Protein 7C78 (pdb70)

Secondary structure (DSSP, 8-state):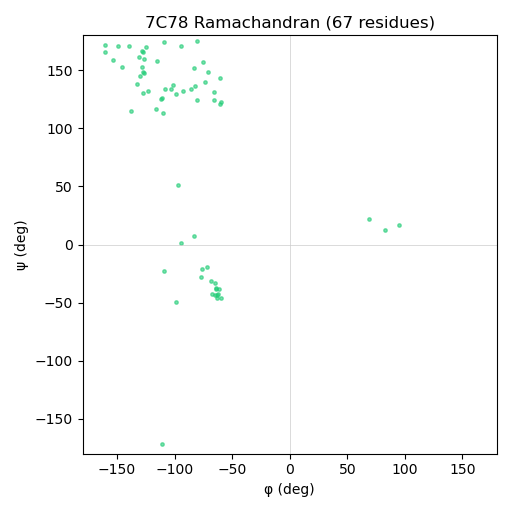
----EEEEEEEESSTT-----EEEEESSHHHHHHHHHHT--SSSPEEEEE-TT--EEEEE-TTS--EE-

Structure (mmCIF, N/CA/C/O backbone):
data_7C78
#
_entry.id   7C78
#
_cell.length_a   47.899
_cell.length_b   57.806
_cell.length_c   27.299
_cell.angle_alpha   90.000
_cell.angle_beta   90.000
_cell.angle_gamma   90.000
#
_symmetry.space_group_name_H-M   'P 21 21 21'
#
loop_
_entity.id
_entity.type
_entity.pdbx_description
1 polymer AcrIF9
2 water water
#
loop_
_atom_site.group_PDB
_atom_site.id
_atom_site.type_symbol
_atom_site.label_atom_id
_atom_site.label_alt_id
_atom_site.label_comp_id
_atom_site.label_asym_id
_atom_site.label_entity_id
_atom_site.label_seq_id
_atom_site.pdbx_PDB_ins_code
_atom_site.Cartn_x
_atom_site.Cartn_y
_atom_site.Cartn_z
_atom_site.occupancy
_atom_site.B_iso_or_equiv
_atom_site.auth_seq_id
_atom_site.auth_comp_id
_atom_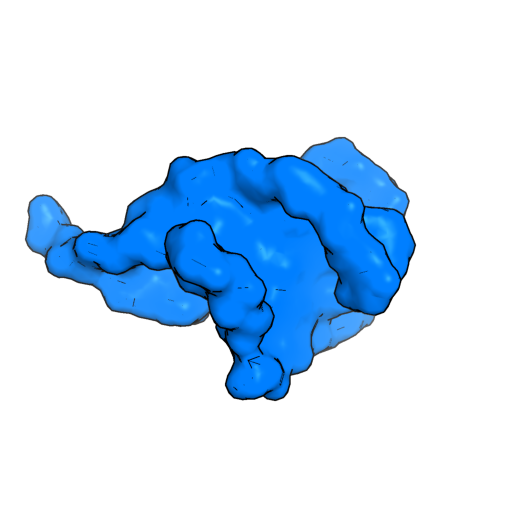site.auth_asym_id
_atom_site.auth_atom_id
_atom_site.pdbx_PDB_model_num
ATOM 1 N N . GLY A 1 1 ? 9.36755 18.11866 12.62997 1.000 41.15923 -1 GLY A N 1
ATOM 2 C CA . GLY A 1 1 ? 9.02732 18.47821 11.26508 1.000 37.63085 -1 GLY A CA 1
ATOM 3 C C . GLY A 1 1 ? 9.77197 17.65322 10.23277 1.000 41.23053 -1 GLY A C 1
ATOM 4 O O . GLY A 1 1 ? 9.80953 16.42583 10.31759 1.000 43.27630 -1 GLY A O 1
ATOM 5 N N . SER A 1 2 ? 10.36703 18.32791 9.25359 1.000 40.58885 0 SER A N 1
ATOM 6 C CA . SER A 1 2 ? 11.12209 17.64271 8.21711 1.000 34.33361 0 SER A CA 1
ATOM 7 C C . SER A 1 2 ? 12.53642 17.33785 8.69562 1.000 33.23667 0 SER A C 1
ATOM 8 O O . SER A 1 2 ? 13.09783 18.04373 9.53859 1.000 37.90071 0 SER A O 1
ATOM 11 N N . MET A 1 3 ? 13.10828 16.26717 8.15118 1.000 34.65349 1 MET A N 1
ATOM 12 C CA . MET A 1 3 ? 14.48030 15.90390 8.47830 1.000 30.14758 1 MET A CA 1
ATOM 13 C C . MET A 1 3 ? 15.43599 16.96863 7.95749 1.000 28.85740 1 MET A C 1
ATOM 14 O O . MET A 1 3 ? 15.35043 17.37793 6.79552 1.000 32.15978 1 MET A O 1
ATOM 19 N N . LYS A 1 4 ? 16.35175 17.41386 8.81529 1.000 27.74083 2 LYS A N 1
ATOM 20 C CA . LYS A 1 4 ? 17.21465 18.54185 8.50285 1.000 27.06761 2 LYS A CA 1
ATOM 21 C C . LYS A 1 4 ? 18.67786 18.16997 8.68645 1.000 28.98356 2 LYS A C 1
ATOM 22 O O . LYS A 1 4 ? 19.03265 17.36702 9.55306 1.000 27.58950 2 LYS A O 1
ATOM 28 N N . ALA A 1 5 ? 19.52145 18.77242 7.85621 1.000 26.72742 3 ALA A N 1
ATOM 29 C CA . ALA A 1 5 ? 20.96423 18.61084 7.90651 1.000 24.26969 3 ALA A CA 1
ATOM 30 C C . ALA A 1 5 ? 21.62030 19.93655 8.27142 1.000 28.89516 3 ALA A C 1
ATOM 31 O O . ALA A 1 5 ? 21.04318 21.01564 8.09169 1.000 25.10686 3 ALA A O 1
ATOM 33 N N . ALA A 1 6 ? 22.84353 19.84083 8.78669 1.000 25.03330 4 ALA A N 1
ATOM 34 C CA . ALA A 1 6 ? 23.59259 21.00856 9.22556 1.000 23.33584 4 ALA A CA 1
ATOM 35 C C . ALA A 1 6 ? 24.33782 21.63070 8.05108 1.000 21.68581 4 ALA A C 1
ATOM 36 O O . ALA A 1 6 ? 24.98761 20.92431 7.27335 1.000 23.16144 4 ALA A O 1
ATOM 38 N N . TYR A 1 7 ? 24.23994 22.95239 7.93194 1.000 23.56509 5 TYR A N 1
ATOM 39 C CA . TYR A 1 7 ? 24.95892 23.72353 6.93010 1.000 20.91529 5 TYR A CA 1
ATOM 40 C C . TYR A 1 7 ? 25.68822 24.86435 7.62402 1.000 21.59060 5 TYR A C 1
ATOM 41 O O . TYR A 1 7 ? 25.27376 25.32125 8.69050 1.000 24.64361 5 TYR A O 1
ATOM 50 N N . ILE A 1 8 ? 26.78415 25.31938 7.02489 1.000 19.92683 6 ILE A N 1
ATOM 51 C CA . ILE A 1 8 ? 27.52271 26.47722 7.51375 1.000 20.36517 6 ILE A CA 1
ATOM 52 C C . ILE A 1 8 ? 27.34912 27.58935 6.49466 1.000 21.51160 6 ILE A C 1
ATOM 53 O O . ILE A 1 8 ? 27.63490 27.39746 5.30724 1.000 20.05175 6 ILE A O 1
ATOM 58 N N . ILE A 1 9 ? 26.87427 28.74663 6.94224 1.000 21.89371 7 ILE A N 1
ATOM 59 C CA . ILE A 1 9 ? 26.72505 29.90990 6.07708 1.000 22.50798 7 ILE A CA 1
ATOM 60 C C . ILE A 1 9 ? 27.78694 30.93007 6.46215 1.000 23.25671 7 ILE A C 1
ATOM 61 O O . ILE A 1 9 ? 28.01497 31.18909 7.65255 1.000 23.82121 7 ILE A O 1
ATOM 66 N N . LYS A 1 10 ? 28.45816 31.47628 5.45109 1.000 18.82682 8 LYS A N 1
ATOM 67 C CA . LYS A 1 10 ? 29.52763 32.44297 5.62989 1.000 20.66814 8 LYS A CA 1
ATOM 68 C C . LYS A 1 10 ? 29.26738 33.64287 4.73428 1.000 20.16133 8 LYS A C 1
ATOM 69 O O . LYS A 1 10 ? 28.73934 33.50783 3.62802 1.000 21.34419 8 LYS A O 1
ATOM 75 N N . GLU A 1 11 ? 29.63695 34.81992 5.22785 1.000 21.11343 9 GLU A N 1
ATOM 76 C CA . GLU A 1 11 ? 29.58308 36.05750 4.46082 1.000 19.01642 9 GLU A CA 1
ATOM 77 C C . GLU A 1 11 ? 31.00423 36.57383 4.30336 1.000 21.96943 9 GLU A C 1
ATOM 78 O O . GLU A 1 11 ? 31.65788 36.90503 5.29772 1.000 19.51402 9 GLU A O 1
ATOM 84 N N . VAL A 1 12 ? 31.48565 36.63334 3.05960 1.000 21.37463 10 VAL A N 1
ATOM 85 C CA . VAL A 1 12 ? 32.86585 37.00146 2.77725 1.000 20.90537 10 VAL A CA 1
ATOM 86 C C . VAL A 1 12 ? 32.88948 38.14282 1.76766 1.000 22.80998 10 VAL A C 1
ATOM 87 O O . VAL A 1 12 ? 31.92073 38.38874 1.04907 1.000 19.82120 10 VAL A O 1
ATOM 91 N N . GLN A 1 13 ? 34.02230 38.85155 1.73218 1.000 21.57220 11 GLN A N 1
ATOM 92 C CA . GLN A 1 13 ? 34.15275 40.00362 0.84511 1.000 23.55612 11 GLN A CA 1
ATOM 93 C C . GLN A 1 13 ? 34.39266 39.59417 -0.60081 1.000 25.27406 11 GLN A C 1
ATOM 94 O O . GLN A 1 13 ? 34.03354 40.34013 -1.51946 1.000 25.79160 11 GLN A O 1
ATOM 100 N N . ASN A 1 14 ? 35.00316 38.43471 -0.82724 1.000 22.33537 12 ASN A N 1
ATOM 101 C CA . ASN A 1 14 ? 35.20076 37.94471 -2.18135 1.000 27.34486 12 ASN A CA 1
ATOM 102 C C . ASN A 1 14 ? 35.17621 36.42406 -2.16604 1.000 24.70602 12 ASN A C 1
ATOM 103 O O . ASN A 1 14 ? 35.18276 35.78860 -1.10776 1.000 24.25691 12 ASN A O 1
ATOM 108 N N . ILE A 1 15 ? 35.16010 35.84970 -3.36913 1.000 22.79797 13 ILE A N 1
ATOM 109 C CA . ILE A 1 15 ? 34.85226 34.42985 -3.52365 1.000 23.31163 13 ILE A CA 1
ATOM 110 C C . ILE A 1 15 ? 35.90449 33.56880 -2.83372 1.000 18.70167 13 ILE A C 1
ATOM 111 O O . ILE A 1 15 ? 35.57357 32.62372 -2.10696 1.000 19.01715 13 ILE A O 1
ATOM 116 N N . ASN A 1 16 ? 37.17689 33.87607 -3.04878 1.000 18.32545 14 ASN A N 1
ATOM 117 C CA . ASN A 1 16 ? 38.27544 33.03196 -2.56986 1.000 21.19598 14 ASN A CA 1
ATOM 118 C C . ASN A 1 16 ? 38.84845 33.53764 -1.25287 1.000 21.96831 14 ASN A C 1
ATOM 119 O O . ASN A 1 16 ? 40.05655 33.71893 -1.10652 1.000 25.16419 14 ASN A O 1
ATOM 124 N N . SER A 1 17 ? 37.98400 33.77145 -0.27403 1.000 23.59116 15 SER A N 1
ATOM 125 C CA . SER A 1 17 ? 38.41692 34.14623 1.06155 1.000 24.54658 15 SER A CA 1
ATOM 126 C C . SER A 1 17 ? 37.70599 33.26752 2.07903 1.000 24.69672 15 SER A C 1
ATOM 127 O O . SER A 1 17 ? 36.68178 32.64437 1.78826 1.000 21.19049 15 SER A O 1
ATOM 130 N N . GLU A 1 18 ? 38.26315 33.22757 3.28564 1.000 22.17455 16 GLU A N 1
ATOM 131 C CA . GLU A 1 18 ? 37.74952 32.37885 4.34831 1.000 23.33186 16 GLU A CA 1
ATOM 132 C C . GLU A 1 18 ? 37.50460 33.21387 5.59453 1.000 25.01330 16 GLU A C 1
ATOM 133 O O . GLU A 1 18 ? 38.37499 33.98450 6.01230 1.000 21.70509 16 GLU A O 1
ATOM 139 N N . ARG A 1 19 ? 36.31288 33.06603 6.16934 1.000 22.41924 17 ARG A N 1
ATOM 140 C CA . ARG A 1 19 ? 35.93841 33.69175 7.42919 1.000 23.52753 17 ARG A CA 1
ATOM 141 C C . ARG A 1 19 ? 35.14364 32.68112 8.24565 1.000 21.79980 17 ARG A C 1
ATOM 142 O O . ARG A 1 19 ? 34.76016 31.61628 7.75272 1.000 20.62610 17 ARG A O 1
ATOM 150 N N . GLU A 1 20 ? 34.89196 33.02092 9.50704 1.000 19.89292 18 GLU A N 1
ATOM 151 C CA . GLU A 1 20 ? 34.05109 32.17914 10.34567 1.000 19.38822 18 GLU A CA 1
ATOM 152 C C . GLU A 1 20 ? 32.59223 32.31560 9.92716 1.000 19.03133 18 GLU A C 1
ATOM 153 O O . GLU A 1 20 ? 32.11952 33.41162 9.61597 1.000 21.19851 18 GLU A O 1
ATOM 159 N N . GLY A 1 21 ? 31.87611 31.19100 9.91297 1.000 17.42999 19 GLY A N 1
ATOM 160 C CA . GLY A 1 21 ? 30.47149 31.16742 9.59026 1.000 22.05370 19 GLY A CA 1
ATOM 161 C C . GLY A 1 21 ? 29.60277 30.82655 10.78997 1.000 24.84300 19 GLY A C 1
ATOM 162 O O . GLY A 1 21 ? 30.05775 30.76798 11.93127 1.000 24.87801 19 GLY A O 1
ATOM 163 N N . THR A 1 22 ? 28.31864 30.61368 10.50483 1.000 21.96821 20 THR A N 1
ATOM 164 C CA . THR A 1 22 ? 27.35916 30.18498 11.51380 1.000 26.86997 20 THR A CA 1
ATOM 165 C C . THR A 1 22 ? 26.63543 28.94051 11.01968 1.000 25.34417 20 THR A C 1
ATOM 166 O O . THR A 1 22 ? 26.43596 28.75864 9.81571 1.000 23.34735 20 THR A O 1
ATOM 170 N N . GLN A 1 23 ? 26.24589 28.07896 11.95722 1.000 23.52345 21 GLN A N 1
ATOM 171 C CA . GLN A 1 23 ? 25.59236 26.82296 11.61095 1.000 23.20286 21 GLN A CA 1
ATOM 172 C C . GLN A 1 23 ? 24.07826 26.99121 11.60473 1.000 27.61594 21 GLN A C 1
ATOM 173 O O . GLN A 1 23 ? 23.49900 27.54941 12.54265 1.000 26.06123 21 GLN A O 1
ATOM 179 N N . ILE A 1 24 ? 23.44761 26.50762 10.53737 1.000 24.15571 22 ILE A N 1
ATOM 180 C CA . ILE A 1 24 ? 22.00153 26.46538 10.40346 1.000 26.01867 22 ILE A CA 1
ATOM 181 C C . ILE A 1 24 ? 21.59641 25.02369 10.11666 1.000 24.85089 22 ILE A C 1
ATOM 182 O O . ILE A 1 24 ? 22.43215 24.16064 9.84771 1.000 26.62114 22 ILE A O 1
ATOM 187 N N . GLU A 1 25 ? 20.29214 24.77454 10.16833 1.000 25.29500 23 GLU A N 1
ATOM 188 C CA . GLU A 1 25 ? 19.72374 23.48077 9.81842 1.000 30.36996 23 GLU A CA 1
ATOM 189 C C . GLU A 1 25 ? 18.70484 23.67779 8.70803 1.000 29.50940 23 GLU A C 1
ATOM 190 O O . GLU A 1 25 ? 17.85061 24.56623 8.79674 1.000 29.92950 23 GLU A O 1
ATOM 196 N N . ALA A 1 26 ? 18.79453 22.85264 7.66718 1.000 26.43465 24 ALA A N 1
ATOM 197 C CA . ALA A 1 26 ? 17.92349 22.99897 6.51012 1.000 29.26355 24 ALA A CA 1
ATOM 198 C C . ALA A 1 26 ? 17.59826 21.63284 5.92644 1.000 30.94896 24 ALA A C 1
ATOM 199 O O . ALA A 1 26 ? 18.37601 20.68503 6.05038 1.000 26.24665 24 ALA A O 1
ATOM 201 N N . THR A 1 27 ? 16.43582 21.54449 5.27920 1.000 27.81322 25 THR A N 1
ATOM 202 C CA . THR A 1 27 ? 16.00213 20.28997 4.676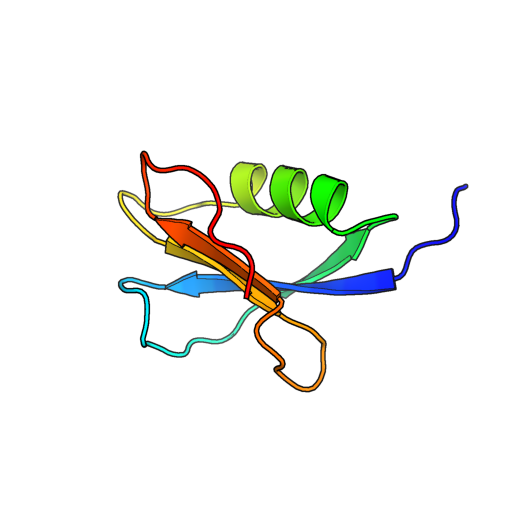89 1.000 33.30283 25 THR A CA 1
ATOM 203 C C . THR A 1 27 ? 16.72866 19.97729 3.37602 1.000 31.24765 25 THR A C 1
ATOM 204 O O . THR A 1 27 ? 16.77479 18.80947 2.97231 1.000 31.45548 25 THR A O 1
ATOM 208 N N . SER A 1 28 ? 17.29738 20.98397 2.71980 1.000 30.53573 26 SER A N 1
ATOM 209 C CA . SER A 1 28 ? 17.94263 20.79609 1.42852 1.000 28.44179 26 SER A CA 1
ATOM 210 C C . SER A 1 28 ? 18.88841 21.96269 1.18933 1.000 30.20261 26 SER A C 1
ATOM 211 O O . SER A 1 28 ? 18.90401 22.94036 1.94144 1.000 27.12048 26 SER A O 1
ATOM 214 N N . LEU A 1 29 ? 19.68045 21.84601 0.12099 1.000 29.32004 27 LEU A N 1
ATOM 215 C CA . LEU A 1 29 ? 20.57314 22.93670 -0.25320 1.000 26.86588 27 LEU A CA 1
ATOM 216 C C . LEU A 1 29 ? 19.79570 24.17936 -0.66552 1.000 27.08053 27 LEU A C 1
ATOM 217 O O . LEU A 1 29 ? 20.25477 25.29952 -0.42421 1.000 26.20626 27 LEU A O 1
ATOM 222 N N . SER A 1 30 ? 18.61924 24.00674 -1.27438 1.000 28.57264 28 SER A N 1
ATOM 223 C CA . SER A 1 30 ? 17.83092 25.15914 -1.70511 1.000 30.03929 28 SER A CA 1
ATOM 224 C C . SER A 1 30 ? 17.31532 25.95806 -0.51314 1.000 29.15518 28 SER A C 1
ATOM 225 O O . SER A 1 30 ? 17.34411 27.19747 -0.52366 1.000 28.26760 28 SER A O 1
ATOM 228 N N . GLN A 1 31 ? 16.83436 25.26731 0.52368 1.000 30.42469 29 GLN A N 1
ATOM 229 C CA . GLN A 1 31 ? 16.41869 25.96457 1.73485 1.000 28.91378 29 GLN A CA 1
ATOM 230 C C . GLN A 1 31 ? 17.60502 26.64622 2.40210 1.000 25.69940 29 GLN A C 1
ATOM 231 O O . GLN A 1 31 ? 17.47586 27.75264 2.94201 1.000 24.25418 29 GLN A O 1
ATOM 237 N N . ALA A 1 32 ? 18.77330 26.00023 2.37025 1.000 25.08564 30 ALA A N 1
ATOM 238 C CA . ALA A 1 32 ? 19.97855 26.63272 2.89245 1.000 27.51749 30 ALA A CA 1
ATOM 239 C C . ALA A 1 32 ? 20.30294 27.90445 2.12214 1.000 26.25312 30 ALA A C 1
ATOM 240 O O . ALA A 1 32 ? 20.73148 28.90166 2.71085 1.000 23.28379 30 ALA A O 1
ATOM 242 N N . LYS A 1 33 ? 20.09282 27.88948 0.80305 1.000 24.81307 31 LYS A N 1
ATOM 243 C CA . LYS A 1 33 ? 20.32564 29.07996 -0.00849 1.000 24.19940 31 LYS A CA 1
ATOM 244 C C . LYS A 1 33 ? 19.36709 30.20020 0.37064 1.000 25.67965 31 LYS A C 1
ATOM 245 O O . LYS A 1 33 ? 19.77320 31.36442 0.48271 1.000 25.06658 31 LYS A O 1
ATOM 251 N N . ARG A 1 34 ? 18.08876 29.86603 0.56249 1.000 27.33889 32 ARG A N 1
ATOM 252 C CA . ARG A 1 34 ? 17.11893 30.87015 0.99661 1.000 29.00672 32 ARG A CA 1
ATOM 253 C C . ARG A 1 34 ? 17.52333 31.47779 2.33782 1.000 29.06546 32 ARG A C 1
ATOM 254 O O . ARG A 1 34 ? 17.50493 32.70501 2.51454 1.000 28.40487 32 ARG A O 1
ATOM 262 N N . ILE A 1 35 ? 17.91273 30.62769 3.29274 1.000 28.23566 33 ILE A N 1
ATOM 263 C CA . ILE A 1 35 ? 18.30885 31.11813 4.61181 1.000 24.68745 33 ILE A CA 1
ATOM 264 C C . ILE A 1 35 ? 19.54860 31.99823 4.50645 1.000 27.58012 33 ILE A C 1
ATOM 265 O O . ILE A 1 35 ? 19.62305 33.06824 5.12393 1.000 28.38734 33 ILE A O 1
ATOM 270 N N . ALA A 1 36 ? 20.53707 31.56752 3.71752 1.000 27.13171 34 ALA A N 1
ATOM 271 C CA . ALA A 1 36 ? 21.76649 32.33883 3.57135 1.000 22.86536 34 ALA A CA 1
ATOM 272 C C . ALA A 1 36 ? 21.49065 33.70422 2.95858 1.000 28.32788 34 ALA A C 1
ATOM 273 O O . ALA A 1 36 ? 22.05033 34.71514 3.40062 1.000 25.07903 34 ALA A O 1
ATOM 275 N N . SER A 1 37 ? 20.62758 33.75595 1.94069 1.000 25.29069 35 SER A N 1
ATOM 276 C CA . SER A 1 37 ? 20.27560 35.04115 1.34731 1.000 27.15070 35 SER A CA 1
ATOM 277 C C . SER A 1 37 ? 19.55809 35.92885 2.35380 1.000 31.03830 35 SER A C 1
ATOM 278 O O . SER A 1 37 ? 19.78739 37.14336 2.39561 1.000 33.19611 35 SER A O 1
ATOM 281 N N . LYS A 1 38 ? 18.69332 35.34106 3.18476 1.000 29.48976 36 LYS A N 1
ATOM 282 C CA . LYS A 1 38 ? 18.00428 36.14043 4.19084 1.000 29.81201 36 LYS A CA 1
ATOM 283 C C . LYS A 1 38 ? 18.92606 36.57775 5.32498 1.000 30.99363 36 LYS A C 1
ATOM 284 O O . LYS A 1 38 ? 18.60069 37.53844 6.03051 1.000 32.55541 36 LYS A O 1
ATOM 290 N N . GLU A 1 39 ? 20.06396 35.90900 5.51205 1.000 30.51586 37 GLU A N 1
ATOM 291 C CA . GLU A 1 39 ? 20.97748 36.21684 6.60680 1.000 28.78806 37 GLU A CA 1
ATOM 292 C C . GLU A 1 39 ? 22.10031 37.17203 6.21439 1.000 32.49855 37 GLU A C 1
ATOM 293 O O . GLU A 1 39 ? 22.95232 37.47443 7.05800 1.000 32.88152 37 GLU A O 1
ATOM 299 N N . GLN A 1 40 ? 22.13254 37.64682 4.96955 1.000 25.85046 38 GLN A N 1
ATOM 300 C CA . GLN A 1 40 ? 23.17700 38.57368 4.54508 1.000 27.80785 38 GLN A CA 1
ATOM 301 C C . GLN A 1 40 ? 23.03375 39.89294 5.29590 1.000 31.70143 38 GLN A C 1
ATOM 302 O O . GLN A 1 40 ? 21.97095 40.52134 5.26336 1.000 28.96351 38 GLN A O 1
ATOM 308 N N . CYS A 1 41 ? 24.10755 40.31523 5.96815 1.000 31.34334 39 CYS A N 1
ATOM 309 C CA . CYS A 1 41 ? 24.08347 41.50502 6.80740 1.000 30.41650 39 CYS A CA 1
ATOM 310 C C . CYS A 1 41 ? 24.87621 42.67617 6.24807 1.000 30.07757 39 CYS A C 1
ATOM 311 O O . CYS A 1 41 ? 24.60469 43.81829 6.63177 1.000 34.41696 39 CYS A O 1
ATOM 314 N N . PHE A 1 42 ? 25.85117 42.42965 5.38057 1.000 30.66939 40 PHE A N 1
ATOM 315 C CA . PHE A 1 42 ? 26.69955 43.48376 4.84903 1.000 29.35660 40 PHE A CA 1
ATOM 316 C C . PHE A 1 42 ? 26.37404 43.73028 3.38241 1.000 29.38104 40 PHE A C 1
ATOM 317 O O . PHE A 1 42 ? 25.57849 43.01855 2.76294 1.000 28.32542 40 PHE A O 1
ATOM 325 N N . HIS A 1 43 ? 27.00516 44.76174 2.83291 1.000 25.73373 41 HIS A N 1
ATOM 326 C CA . HIS A 1 43 ? 26.66832 45.28069 1.51539 1.000 28.31547 41 HIS A CA 1
ATOM 327 C C . HIS A 1 43 ? 27.63492 44.74754 0.46523 1.000 27.18702 41 HIS A C 1
ATOM 328 O O . HIS A 1 43 ? 28.85507 44.82027 0.64343 1.000 26.57611 41 HIS A O 1
ATOM 335 N N . GLY A 1 44 ? 27.08359 44.21546 -0.62546 1.000 30.14794 42 GLY A N 1
ATOM 336 C CA . GLY A 1 44 ? 27.88796 43.77246 -1.74906 1.000 28.93969 42 GLY A CA 1
ATOM 337 C C . GLY A 1 44 ? 28.74624 42.55395 -1.49437 1.000 31.35785 42 GLY A C 1
ATOM 338 O O . GLY A 1 44 ? 29.72770 42.33855 -2.21137 1.000 28.21635 42 GLY A O 1
ATOM 339 N N . THR A 1 45 ? 28.40022 41.73843 -0.50605 1.000 24.36986 43 THR A N 1
ATOM 340 C CA . THR A 1 45 ? 29.22873 40.61409 -0.10245 1.000 24.31443 43 THR A CA 1
ATOM 341 C C . THR A 1 45 ? 28.78809 39.33270 -0.80219 1.000 24.67414 43 THR A C 1
ATOM 342 O O . THR A 1 45 ? 27.75521 39.27321 -1.47233 1.000 23.52777 43 THR A O 1
ATOM 346 N N . VAL A 1 46 ? 29.60476 38.29798 -0.63273 1.000 21.41612 44 VAL A N 1
ATOM 347 C CA . VAL A 1 46 ? 29.34751 36.96737 -1.16635 1.000 23.08690 44 VAL A CA 1
ATOM 348 C C . VAL A 1 46 ? 28.86180 36.08475 -0.02818 1.000 23.44693 44 VAL A C 1
ATOM 349 O O . VAL A 1 46 ? 29.43654 36.09915 1.06875 1.000 22.21777 44 VAL A O 1
ATOM 353 N N . MET A 1 47 ? 27.80017 35.32637 -0.27479 1.000 21.98838 45 MET A N 1
ATOM 354 C CA . MET A 1 47 ? 27.33511 34.32915 0.67918 1.000 21.12976 45 MET A CA 1
ATOM 355 C C . MET A 1 47 ? 27.79220 32.95514 0.21044 1.000 19.93772 45 MET A C 1
ATOM 356 O O . MET A 1 47 ? 27.74162 32.65202 -0.98152 1.000 20.96877 45 MET A O 1
ATOM 361 N N . ARG A 1 48 ? 28.26486 32.13333 1.14079 1.000 17.53425 46 ARG A N 1
ATOM 362 C CA . ARG A 1 48 ? 28.74559 30.79943 0.80576 1.000 18.56396 46 ARG A CA 1
ATOM 363 C C . ARG A 1 48 ? 28.16368 29.77896 1.77195 1.000 19.72054 46 ARG A C 1
ATOM 364 O O . ARG A 1 48 ? 28.07867 30.02768 2.97808 1.000 19.04833 46 ARG A O 1
ATOM 372 N N . ILE A 1 49 ? 27.75836 28.63309 1.22926 1.000 20.74526 47 ILE A N 1
ATOM 373 C CA . ILE A 1 49 ? 27.24725 27.50435 1.99749 1.000 20.49360 47 ILE A CA 1
ATOM 374 C C . ILE A 1 49 ? 28.26213 26.37508 1.91989 1.000 21.94396 47 ILE A C 1
ATOM 375 O O . ILE A 1 49 ? 28.64484 25.95152 0.81624 1.000 22.24630 47 ILE A O 1
ATOM 380 N N . GLU A 1 50 ? 28.67572 25.88361 3.09204 1.000 20.68777 48 GLU A N 1
ATOM 381 C CA . GLU A 1 50 ? 29.64034 24.80615 3.24739 1.000 21.27478 48 GLU A CA 1
ATOM 382 C C . GLU A 1 50 ? 29.06140 23.71701 4.14159 1.000 19.89922 48 GLU A C 1
ATOM 383 O O . GLU A 1 50 ? 28.05883 23.91093 4.83639 1.000 20.73325 48 GLU A O 1
ATOM 389 N N . THR A 1 51 ? 29.71619 22.55993 4.12823 1.000 22.88470 49 THR A N 1
ATOM 390 C CA . THR A 1 51 ? 29.44319 21.55517 5.14007 1.000 24.16225 49 THR A CA 1
ATOM 391 C C . THR A 1 51 ? 30.18458 21.90593 6.427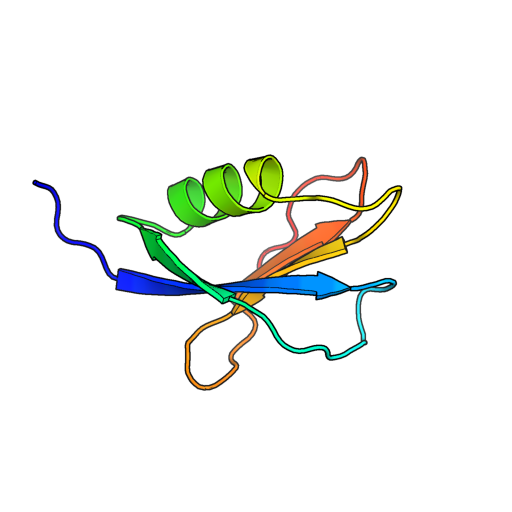41 1.000 22.07624 49 THR A C 1
ATOM 392 O O . THR A 1 51 ? 30.97165 22.85709 6.48787 1.000 18.83185 49 THR A O 1
ATOM 396 N N . VAL A 1 52 ? 29.93049 21.11855 7.47403 1.000 22.63425 50 VAL A N 1
ATOM 397 C CA . VAL A 1 52 ? 30.58928 21.40131 8.74209 1.000 22.00658 50 VAL A CA 1
ATOM 398 C C . VAL A 1 52 ? 32.08837 21.12700 8.64281 1.000 23.01831 50 VAL A C 1
ATOM 399 O O . VAL A 1 52 ? 32.89339 21.81468 9.27987 1.000 22.33285 50 VAL A O 1
ATOM 403 N N . ASN A 1 53 ? 32.50325 20.15695 7.82604 1.000 22.18056 51 ASN A N 1
ATOM 404 C CA . ASN A 1 53 ? 33.93640 19.93111 7.65979 1.000 27.90546 51 ASN A CA 1
ATOM 405 C C . ASN A 1 53 ? 34.56756 20.86751 6.63237 1.000 22.98254 51 ASN A C 1
ATOM 406 O O . ASN A 1 53 ? 35.74869 20.70466 6.31184 1.000 21.91600 51 ASN A O 1
ATOM 411 N N . GLY A 1 54 ? 33.81809 21.84276 6.12530 1.000 22.94023 52 GLY A N 1
ATOM 412 C CA . GLY A 1 54 ? 34.39346 22.89404 5.30906 1.000 23.14265 52 GLY A CA 1
ATOM 413 C C . GLY A 1 54 ? 34.32838 22.68716 3.81358 1.000 24.27191 52 GLY A C 1
ATOM 414 O O . GLY A 1 54 ? 35.05599 23.36637 3.07897 1.000 25.42966 52 GLY A O 1
ATOM 415 N N . LEU A 1 55 ? 33.48492 21.77904 3.33299 1.000 21.51491 53 LEU A N 1
ATOM 416 C CA . LEU A 1 55 ? 33.37025 21.53468 1.90010 1.000 24.79737 53 LEU A CA 1
ATOM 417 C C . LEU A 1 55 ? 32.48196 22.59911 1.26565 1.000 22.12023 53 LEU A C 1
ATOM 418 O O . LEU A 1 55 ? 31.33763 22.79010 1.68921 1.000 22.54194 53 LEU A O 1
ATOM 423 N N . TRP A 1 56 ? 33.00451 23.287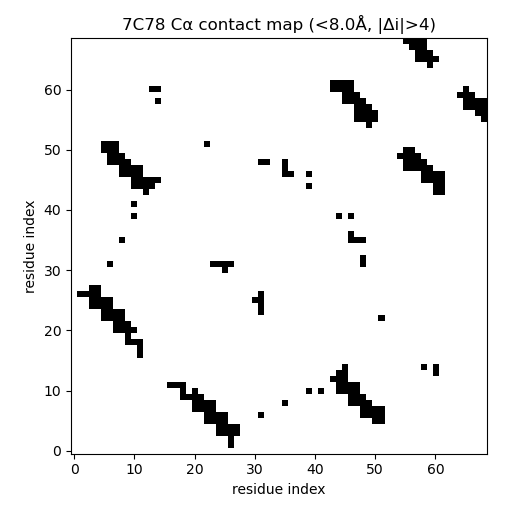05 0.25136 1.000 20.46061 54 TRP A N 1
ATOM 424 C CA . TRP A 1 56 ? 32.20668 24.257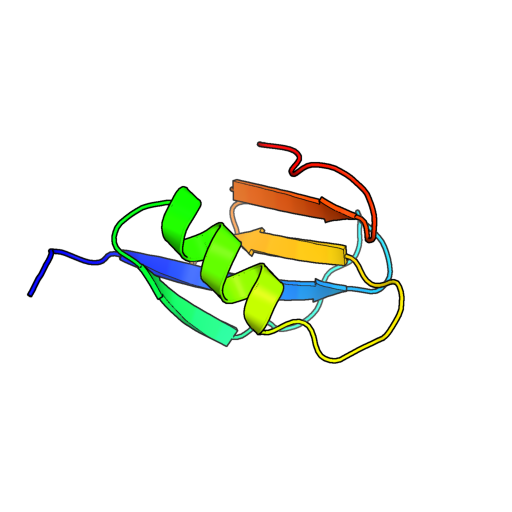96 -0.48780 1.000 19.99057 54 TRP A CA 1
ATOM 425 C C . TRP A 1 56 ? 31.01458 23.57153 -1.14145 1.000 23.77799 54 TRP A C 1
ATOM 426 O O . TRP A 1 56 ? 31.18372 22.65322 -1.95029 1.000 20.36976 54 TRP A O 1
ATOM 437 N N . LEU A 1 57 ? 29.80746 24.01337 -0.79217 1.000 22.79449 55 LEU A N 1
ATOM 438 C CA . LEU A 1 57 ? 28.59806 23.54140 -1.45705 1.000 19.97114 55 LEU A CA 1
ATOM 439 C C . LEU A 1 57 ? 28.11034 24.52124 -2.51458 1.000 22.41995 55 LEU A C 1
ATOM 440 O O . LEU A 1 57 ? 27.84615 24.12824 -3.65759 1.000 20.50768 55 LEU A O 1
ATOM 445 N N . ALA A 1 58 ? 27.99497 25.79723 -2.16173 1.000 19.25270 56 ALA A N 1
ATOM 446 C CA . ALA A 1 58 ? 27.57219 26.78191 -3.15253 1.000 19.54210 56 ALA A CA 1
ATOM 447 C C . ALA A 1 58 ? 27.98175 28.16486 -2.68040 1.000 20.85410 56 ALA A C 1
ATOM 448 O O . ALA A 1 58 ? 28.33906 28.36243 -1.52060 1.000 20.94372 56 ALA A O 1
ATOM 450 N N . TYR A 1 59 ? 27.93001 29.12773 -3.59653 1.000 20.17087 57 TYR A N 1
ATOM 451 C CA . TYR A 1 59 ? 28.11940 30.51417 -3.20257 1.000 20.03483 57 TYR A CA 1
ATOM 452 C C . TYR A 1 59 ? 27.40945 31.41751 -4.19804 1.000 22.33801 57 TYR A C 1
ATOM 453 O O . TYR A 1 59 ? 27.12159 31.03057 -5.33337 1.000 21.08839 57 TYR A O 1
ATOM 462 N N . LYS A 1 60 ? 27.13398 32.63284 -3.73925 1.000 19.87196 58 LYS A N 1
ATOM 463 C CA . LYS A 1 60 ? 26.36383 33.62278 -4.47622 1.000 22.95763 58 LYS A CA 1
ATOM 464 C C . LYS A 1 60 ? 27.04540 34.96931 -4.31020 1.000 25.30590 58 LYS A C 1
ATOM 465 O O . LYS A 1 60 ? 27.13735 35.48693 -3.18904 1.000 24.25690 58 LYS A O 1
ATOM 471 N N . GLU A 1 61 ? 27.55614 35.50428 -5.41508 1.000 22.60913 59 GLU A N 1
ATOM 472 C CA . GLU A 1 61 ? 27.98596 36.89134 -5.45492 1.000 26.18994 59 GLU A CA 1
ATOM 473 C C . GLU A 1 61 ? 26.76609 37.80125 -5.40611 1.00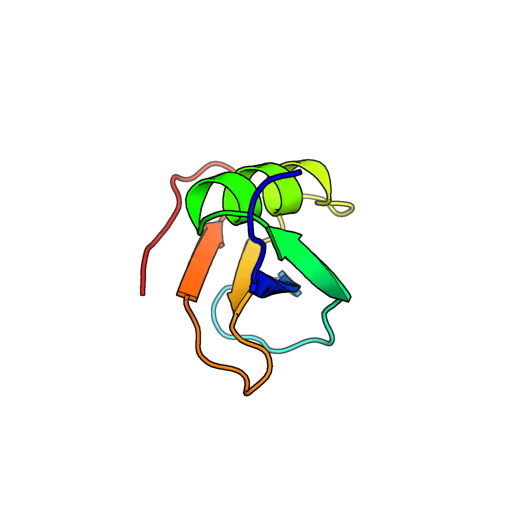0 23.94928 59 GLU A C 1
ATOM 474 O O . GLU A 1 61 ? 25.68826 37.45496 -5.89582 1.000 25.85091 59 GLU A O 1
ATOM 480 N N . ASP A 1 62 ? 26.93906 38.97156 -4.80238 1.000 30.07429 60 ASP A N 1
ATOM 481 C CA . ASP A 1 62 ? 25.83992 39.92248 -4.69901 1.000 31.91103 60 ASP A CA 1
ATOM 482 C C . ASP A 1 62 ? 25.34803 40.31534 -6.08770 1.000 30.50795 60 ASP A C 1
ATOM 483 O O . ASP A 1 62 ? 26.12476 40.79368 -6.92012 1.000 36.89193 60 ASP A O 1
ATOM 488 N N . GLY A 1 63 ? 24.05897 40.09885 -6.34098 1.000 30.72973 61 GLY A N 1
ATOM 489 C CA . GLY A 1 63 ? 23.47600 40.41835 -7.62871 1.000 34.24149 61 GLY A CA 1
ATOM 490 C C . GLY A 1 63 ? 23.65678 39.36997 -8.70300 1.000 33.31444 61 GLY A C 1
ATOM 491 O O . GLY A 1 63 ? 23.40246 39.66095 -9.87757 1.000 34.81749 61 GLY A O 1
ATOM 492 N N . LYS A 1 64 ? 24.08632 38.16150 -8.34645 1.000 31.49225 62 LYS A N 1
ATOM 493 C CA . LYS A 1 64 ? 24.28309 37.08257 -9.30258 1.000 29.98857 62 LYS A CA 1
ATOM 494 C C . LYS A 1 64 ? 23.55741 35.83393 -8.81876 1.000 30.81299 62 LYS A C 1
ATOM 495 O O . LYS A 1 64 ? 23.13808 35.73893 -7.66235 1.000 29.78117 62 LYS A O 1
ATOM 501 N N . ARG A 1 65 ? 23.41166 34.86856 -9.72306 1.000 27.60946 63 ARG A N 1
ATOM 502 C CA . ARG A 1 65 ? 22.81694 33.58887 -9.37224 1.000 30.38143 63 ARG A CA 1
ATOM 503 C C . ARG A 1 65 ? 23.80885 32.73873 -8.58270 1.000 27.10720 63 ARG A C 1
ATOM 504 O O . ARG A 1 65 ? 25.02613 32.92824 -8.65447 1.000 27.93180 63 ARG A O 1
ATOM 512 N N . TRP A 1 66 ? 23.26750 31.78946 -7.82141 1.000 24.37437 64 TRP A N 1
ATOM 513 C CA . TRP A 1 66 ? 24.10479 30.88207 -7.04889 1.000 24.08058 64 TRP A CA 1
ATOM 514 C C . TRP A 1 66 ? 25.01969 30.08907 -7.97113 1.000 23.16100 64 TRP A C 1
ATOM 515 O O . TRP A 1 66 ? 24.63655 29.71421 -9.08281 1.000 22.86308 64 TRP A O 1
ATOM 526 N N . VAL A 1 67 ? 26.23673 29.83835 -7.50345 1.000 22.17450 65 VAL A N 1
ATOM 527 C CA . VAL A 1 67 ? 27.20020 28.99847 -8.20252 1.000 21.04570 65 VAL A CA 1
ATOM 528 C C . VAL A 1 67 ? 27.35011 27.72161 -7.39067 1.000 25.11135 65 VAL A C 1
ATOM 529 O O . VAL A 1 67 ? 27.85500 27.75238 -6.26117 1.000 22.19230 65 VAL A O 1
ATOM 533 N N . ASP A 1 68 ? 26.90015 26.60131 -7.95260 1.000 25.44781 66 ASP A N 1
ATOM 534 C CA . ASP A 1 68 ? 27.02674 25.31645 -7.27943 1.000 24.82472 66 ASP A CA 1
ATOM 535 C C . ASP A 1 68 ? 28.42031 24.74568 -7.50027 1.000 24.02043 66 ASP A C 1
ATOM 536 O O . ASP A 1 68 ? 28.95151 24.77706 -8.61423 1.000 24.65194 66 ASP A O 1
ATOM 541 N N .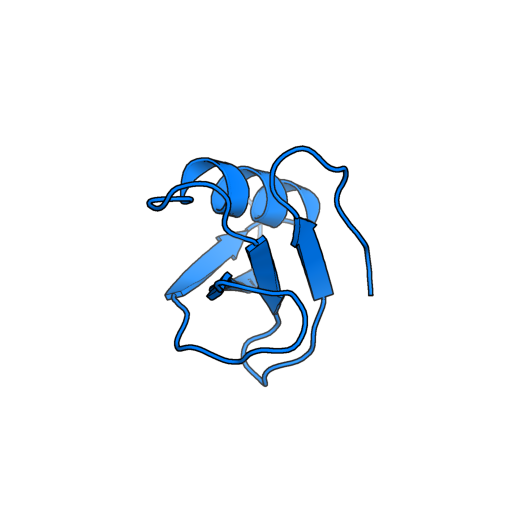 CYS A 1 69 ? 29.00909 24.22132 -6.43180 1.000 20.01446 67 CYS A N 1
ATOM 542 C CA . CYS A 1 69 ? 30.38138 23.72553 -6.47830 1.000 25.22702 67 CYS A CA 1
ATOM 543 C C . CYS A 1 69 ? 30.44078 22.19992 -6.41356 1.000 25.28205 67 CYS A C 1
ATOM 544 O O . CYS A 1 69 ? 29.41496 21.51889 -6.44898 1.000 30.63786 67 CYS A O 1
#

B-factor: mean 27.39, std 6.43, range [13.37, 55.21]

Solvent-accessible surface area: 4691 Å² total; per-residue (Å²): 136,80,186,115,55,43,23,25,13,20,41,3,154,86,44,131,22,109,150,170,18,82,111,27,114,0,60,48,55,63,30,0,32,138,32,0,49,161,88,58,106,151,181,42,13,6,4,2,0,2,32,96,138,40,111,86,42,0,31,51,51,78,76,118,174,31,70,94,91

Sequence (69 aa):
GSMKAAYIIKEVQNINSEREGTQIEATSLSQAKRIASKEQCFHGTVMRIETVNGLWLAYKEDGKRWVDC

Foldseek 3Di:
DADWDKKWKDKAADDPDDDHTDIDIDNDVVRVVVVNVVPDDDPQIKMFIAHPVGHTQWIDGVPGDIGGD

Radius of gyration: 11.14 Å; Cα contacts (8 Å, |Δi|>4): 129; chains: 1; bounding box: 29×29×21 Å

Nearest PDB structures (foldseek):
  7chr-assembly1_A  TM=1.003E+00  e=6.247E-10  Photobacterium damselae
  6vqv-assembly1_B  TM=9.944E-01  e=4.485E-10  Pseudomonas aeruginosa
  6w1x-assembly1_J  TM=9.615E-01  e=7.925E-06  Proteus penneri
  7bb5-assembly1_A  TM=9.060E-01  e=3.039E-04  Aggregatibacter actinomycetemcomitans serotype e str. SC1083